Protein AF-A0A9P3B1R5-F1 (afdb_monomer_lite)

pLDDT: mean 71.9, std 22.62, range [29.3, 97.06]

Foldseek 3Di:
DPPQFQKDFPADDDFLEAEEPDADDLVRQLCCCVVVVRQKYKYWHWDDDPPDIDIFIWIWGADPVSDIDIDTDPDDPGQKYWYWDPQCDPDPFKGKIKIWIAGPPPRHTRIMHMFMATDDPPVRLVVCCVVLVPDFFHQDQDDDPPGRGGGTRDPPPPPPPDDDD

Radius of gyration: 19.14 Å; chains: 1; bounding box: 44×35×48 Å

Secondary structure (DSSP, 8-state):
-----SEEES-----SEEEEEEE--HHHHHHHHHHH--SEEEEEEEEEETTEEEEEEEEEEE-TTSPEEEEE-SS---SEEEEEEEEEEEETTEEEEEEEEEETTT--EEEEEEEEEESSHHHHHHHHHHHSSSSS---EE--BTTB--EE------GGG-----

Structure (mmCIF, N/CA/C/O backbone):
data_AF-A0A9P3B1R5-F1
#
_entry.id   AF-A0A9P3B1R5-F1
#
loop_
_atom_site.group_PDB
_atom_site.id
_atom_site.type_symbol
_atom_site.label_atom_id
_atom_site.label_alt_id
_atom_site.label_comp_id
_atom_site.label_asym_id
_atom_site.label_entity_id
_atom_site.label_seq_id
_atom_site.pdbx_PDB_ins_code
_atom_site.Cartn_x
_atom_site.Cartn_y
_atom_site.Cartn_z
_atom_site.occupancy
_atom_site.B_iso_or_equiv
_atom_site.auth_seq_id
_atom_site.auth_comp_id
_atom_site.auth_asym_id
_atom_site.auth_atom_id
_atom_site.pdbx_PDB_model_num
ATOM 1 N N . MET A 1 1 ? -6.330 4.830 -25.932 1.00 30.72 1 MET A N 1
ATOM 2 C CA . MET A 1 1 ? -6.029 4.338 -24.571 1.00 30.72 1 MET A CA 1
ATOM 3 C C . MET A 1 1 ? -5.053 3.185 -24.717 1.00 30.72 1 MET A C 1
ATOM 5 O O . MET A 1 1 ? -5.420 2.209 -25.361 1.00 30.72 1 MET A O 1
ATOM 9 N N . CYS A 1 2 ? -3.809 3.335 -24.244 1.00 37.97 2 CYS A N 1
ATOM 10 C CA . CYS A 1 2 ? -2.863 2.215 -24.175 1.00 37.97 2 CYS A CA 1
ATOM 11 C C . CYS A 1 2 ? -3.510 1.156 -23.251 1.00 37.97 2 CYS A C 1
ATOM 13 O O . CYS A 1 2 ? -3.961 1.522 -22.167 1.00 37.97 2 CYS A O 1
ATOM 15 N N . LYS A 1 3 ? -3.658 -0.107 -23.678 1.00 33.41 3 LYS A N 1
ATOM 16 C CA . LYS A 1 3 ? -4.102 -1.172 -22.759 1.00 33.41 3 LYS A CA 1
ATOM 17 C C . LYS A 1 3 ? -2.936 -1.405 -21.803 1.00 33.41 3 LYS A C 1
ATOM 19 O O . LYS A 1 3 ? -1.896 -1.873 -22.254 1.00 33.41 3 LYS A O 1
ATOM 24 N N . GLU A 1 4 ? -3.092 -1.013 -20.540 1.00 45.19 4 GLU A N 1
ATOM 25 C CA . GLU A 1 4 ? -2.134 -1.309 -19.475 1.00 45.19 4 GLU A CA 1
ATOM 26 C C . GLU A 1 4 ? -1.941 -2.808 -19.426 1.00 45.19 4 GLU A C 1
ATOM 28 O O . GLU A 1 4 ? -2.847 -3.580 -19.117 1.00 45.19 4 GLU A O 1
ATOM 33 N N . ALA A 1 5 ? -0.770 -3.231 -19.829 1.00 47.91 5 ALA A N 1
ATOM 34 C CA . ALA A 1 5 ? -0.421 -4.612 -19.797 1.00 47.91 5 ALA A CA 1
ATOM 35 C C . ALA A 1 5 ? 0.839 -4.628 -18.903 1.00 47.91 5 ALA A C 1
ATOM 37 O O . ALA A 1 5 ? 1.646 -3.697 -18.935 1.00 47.91 5 ALA A O 1
ATOM 38 N N . GLY A 1 6 ? 0.906 -5.600 -17.992 1.00 58.16 6 GLY A N 1
ATOM 39 C CA . GLY A 1 6 ? 1.597 -5.434 -16.702 1.00 58.16 6 GLY A CA 1
ATOM 40 C C . GLY A 1 6 ? 0.631 -5.362 -15.510 1.00 58.16 6 GLY A C 1
ATOM 41 O O . GLY A 1 6 ? 1.001 -5.744 -14.404 1.00 58.16 6 GLY A O 1
ATOM 42 N N . SER A 1 7 ? -0.630 -4.996 -15.751 1.00 64.06 7 SER A N 1
ATOM 43 C CA . SER A 1 7 ? -1.705 -5.060 -14.758 1.00 64.06 7 SER A CA 1
ATOM 44 C C . SER A 1 7 ? -2.386 -6.426 -14.780 1.00 64.06 7 SER A C 1
ATOM 46 O O . SER A 1 7 ? -2.812 -6.909 -15.831 1.00 64.06 7 SER A O 1
ATOM 48 N N . HIS A 1 8 ? -2.514 -7.056 -13.619 1.00 70.56 8 HIS A N 1
ATOM 49 C CA . HIS A 1 8 ? -3.253 -8.297 -13.446 1.00 70.56 8 HIS A CA 1
ATOM 50 C C . HIS A 1 8 ? -4.037 -8.272 -12.136 1.00 70.56 8 HIS A C 1
ATOM 52 O O . HIS A 1 8 ? -3.493 -7.961 -11.078 1.00 70.56 8 HIS A O 1
ATOM 58 N N . VAL A 1 9 ? -5.317 -8.634 -12.207 1.00 74.44 9 VAL A N 1
ATOM 59 C CA . VAL A 1 9 ? -6.196 -8.778 -11.044 1.00 74.44 9 VAL A CA 1
ATOM 60 C C . VAL A 1 9 ? -6.495 -10.260 -10.873 1.00 74.44 9 VAL A C 1
ATOM 62 O O . VAL A 1 9 ? -7.248 -10.832 -11.655 1.00 74.44 9 VAL A O 1
ATOM 65 N N . TYR A 1 10 ? -5.907 -10.870 -9.847 1.00 73.56 10 TYR A N 1
ATOM 66 C CA . TYR A 1 10 ? -6.125 -12.276 -9.504 1.00 73.56 10 TYR A CA 1
ATOM 67 C C . TYR A 1 10 ? -7.460 -12.475 -8.780 1.00 73.56 10 TYR A C 1
ATOM 69 O O . TYR A 1 10 ? -8.110 -13.508 -8.930 1.00 73.56 10 TYR A O 1
ATOM 77 N N . LYS A 1 11 ? -7.878 -11.485 -7.978 1.00 74.62 11 LYS A N 1
ATOM 78 C CA . LYS A 1 11 ? -9.065 -11.588 -7.125 1.00 74.62 11 LYS A CA 1
ATOM 79 C C . LYS A 1 11 ? -9.643 -10.218 -6.794 1.00 74.62 11 LYS A C 1
ATOM 81 O O . LYS A 1 11 ? -8.921 -9.311 -6.392 1.00 74.62 11 LYS A O 1
ATOM 86 N N . GLN A 1 12 ? -10.965 -10.095 -6.891 1.00 79.25 12 GLN A N 1
ATOM 87 C CA . GLN A 1 12 ? -11.698 -8.911 -6.443 1.00 79.25 12 GLN A CA 1
ATOM 88 C C . GLN A 1 12 ? -12.359 -9.178 -5.093 1.00 79.25 12 GLN A C 1
ATOM 90 O O . GLN A 1 12 ? -13.010 -10.203 -4.896 1.00 79.25 12 GLN A O 1
ATOM 95 N N . VAL A 1 13 ? -12.194 -8.245 -4.161 1.00 78.94 13 VAL A N 1
ATOM 96 C CA . VAL A 1 13 ? -12.771 -8.309 -2.817 1.00 78.94 13 VAL A CA 1
ATOM 97 C C . VAL A 1 13 ? -13.199 -6.917 -2.378 1.00 78.94 13 VAL A C 1
ATOM 99 O O . VAL A 1 13 ? -12.595 -5.918 -2.764 1.00 78.94 13 VAL A O 1
ATOM 102 N N . TYR A 1 14 ? -14.230 -6.849 -1.540 1.00 81.50 14 TYR A N 1
ATOM 103 C CA . TYR A 1 14 ? -14.602 -5.601 -0.889 1.00 81.50 14 TYR A CA 1
ATOM 104 C C . TYR A 1 14 ? -13.674 -5.324 0.298 1.00 81.50 14 TYR A C 1
ATOM 106 O O . TYR A 1 14 ? -13.452 -6.199 1.139 1.00 81.50 14 TYR A O 1
ATOM 114 N N . VAL A 1 15 ? -13.156 -4.098 0.379 1.00 80.69 15 VAL A N 1
ATOM 115 C CA . VAL A 1 15 ? -12.221 -3.662 1.421 1.00 80.69 15 VAL A CA 1
ATOM 116 C C . VAL A 1 15 ? -12.685 -2.355 2.051 1.00 80.69 15 VAL A C 1
ATOM 118 O O . VAL A 1 15 ? -12.900 -1.360 1.371 1.00 80.69 15 VAL A O 1
ATOM 121 N N . ASN A 1 16 ? -12.840 -2.356 3.377 1.00 83.00 16 ASN A N 1
ATOM 122 C CA . ASN A 1 16 ? -13.163 -1.140 4.133 1.00 83.00 16 ASN A CA 1
ATOM 123 C C . ASN A 1 16 ? -11.931 -0.239 4.331 1.00 83.00 16 ASN A C 1
ATOM 125 O O . ASN A 1 16 ? -12.080 0.963 4.527 1.00 83.00 16 ASN A O 1
ATOM 129 N N . GLY A 1 17 ? -10.736 -0.818 4.294 1.00 87.88 17 GLY A N 1
ATOM 130 C CA . GLY A 1 17 ? -9.456 -0.149 4.480 1.00 87.88 17 GLY A CA 1
ATOM 131 C C . GLY A 1 17 ? -8.312 -1.118 4.197 1.00 87.88 17 GLY A C 1
ATOM 132 O O . GLY A 1 17 ? -8.548 -2.302 3.927 1.00 87.88 17 GLY A O 1
ATOM 133 N N . PHE A 1 18 ? -7.087 -0.610 4.222 1.00 93.69 18 PHE A N 1
ATOM 134 C CA . PHE A 1 18 ? -5.886 -1.372 3.887 1.00 93.69 18 PHE A CA 1
ATOM 135 C C . PHE A 1 18 ? -4.664 -0.844 4.646 1.00 93.69 18 PHE A C 1
ATOM 137 O O . PHE A 1 18 ? -4.657 0.292 5.123 1.00 93.69 18 PHE A O 1
ATOM 144 N N . MET A 1 19 ? -3.618 -1.667 4.709 1.00 95.62 19 MET A N 1
ATOM 145 C CA . MET A 1 19 ? -2.307 -1.285 5.223 1.00 95.62 19 MET A CA 1
ATOM 146 C C . MET A 1 19 ? -1.447 -0.725 4.090 1.00 95.62 19 MET A C 1
ATOM 148 O O . MET A 1 19 ? -1.202 -1.405 3.097 1.00 95.62 19 MET A O 1
ATOM 152 N N . HIS A 1 20 ? -0.958 0.497 4.227 1.00 94.38 20 HIS A N 1
ATOM 153 C CA . HIS A 1 20 ? 0.041 1.079 3.349 1.00 94.38 20 HIS A CA 1
ATOM 154 C C . HIS A 1 20 ? 1.413 0.519 3.734 1.00 94.38 20 HIS A C 1
ATOM 156 O O . HIS A 1 20 ? 1.909 0.736 4.836 1.00 94.38 20 HIS A O 1
ATOM 162 N N . GLY A 1 21 ? 2.014 -0.255 2.834 1.00 87.44 21 GLY A N 1
ATOM 163 C CA . GLY A 1 21 ? 3.257 -0.986 3.080 1.00 87.44 21 GLY A CA 1
ATOM 164 C C . GLY A 1 21 ? 4.519 -0.123 3.101 1.00 87.44 21 GLY A C 1
ATOM 165 O O . GLY A 1 21 ? 5.579 -0.633 3.446 1.00 87.44 21 GLY A O 1
ATOM 166 N N . ASN A 1 22 ? 4.405 1.159 2.750 1.00 87.31 22 ASN A N 1
ATOM 167 C CA . ASN A 1 22 ? 5.469 2.156 2.855 1.00 87.31 22 ASN A CA 1
ATOM 168 C C . ASN A 1 22 ? 5.111 3.207 3.912 1.00 87.31 22 ASN A C 1
ATOM 170 O O . ASN A 1 22 ? 3.970 3.258 4.380 1.00 87.31 22 ASN A O 1
ATOM 174 N N . GLU A 1 23 ? 6.062 4.090 4.219 1.00 91.06 23 GLU A N 1
ATOM 175 C CA . GLU A 1 23 ? 5.802 5.275 5.039 1.00 91.06 23 GLU A CA 1
ATOM 176 C C . GLU A 1 23 ? 4.610 6.063 4.472 1.00 91.06 23 GLU A C 1
ATOM 178 O O . GLU A 1 23 ? 4.471 6.197 3.252 1.00 91.06 23 GLU A O 1
ATOM 183 N N . ILE A 1 24 ? 3.724 6.527 5.352 1.00 90.75 24 ILE A N 1
ATOM 184 C CA . ILE A 1 24 ? 2.539 7.296 4.968 1.00 90.75 24 ILE A CA 1
ATOM 185 C C . ILE A 1 24 ? 2.397 8.530 5.851 1.00 90.75 24 ILE A C 1
ATOM 187 O O . ILE A 1 24 ? 2.639 8.496 7.058 1.00 90.75 24 ILE A O 1
ATOM 191 N N . THR A 1 25 ? 1.975 9.630 5.239 1.00 91.31 25 THR A N 1
ATOM 192 C CA . THR A 1 25 ? 1.607 10.856 5.946 1.00 91.31 25 THR A CA 1
ATOM 193 C C . THR A 1 25 ? 0.098 10.945 6.186 1.00 91.31 25 THR A C 1
ATOM 195 O O . THR A 1 25 ? -0.713 10.374 5.453 1.00 91.31 25 THR A O 1
ATOM 198 N N . SER A 1 26 ? -0.306 11.743 7.177 1.00 91.62 26 SER A N 1
ATOM 199 C CA . SER A 1 26 ? -1.717 12.075 7.415 1.00 91.62 26 SER A CA 1
ATOM 200 C C . SER A 1 26 ? -2.422 12.617 6.161 1.00 91.62 26 SER A C 1
ATOM 202 O O . SER A 1 26 ? -3.570 12.275 5.891 1.00 91.62 26 SER A O 1
ATOM 204 N N . GLU A 1 27 ? -1.749 13.446 5.363 1.00 91.88 27 GLU A N 1
ATOM 205 C CA . GLU A 1 27 ? -2.331 14.027 4.147 1.00 91.88 27 GLU A CA 1
ATOM 206 C C . GLU A 1 27 ? -2.586 12.969 3.067 1.00 91.88 27 GLU A C 1
ATOM 208 O O . GLU A 1 27 ? -3.656 12.946 2.453 1.00 91.88 27 GLU A O 1
ATOM 213 N N . GLU A 1 28 ? -1.643 12.047 2.867 1.00 91.50 28 GLU A N 1
ATOM 214 C CA . GLU A 1 28 ? -1.814 10.929 1.938 1.00 91.50 28 GLU A CA 1
ATOM 215 C C . GLU A 1 28 ? -2.937 9.993 2.381 1.00 91.50 28 GLU A C 1
ATOM 217 O O . GLU A 1 28 ? -3.772 9.609 1.558 1.00 91.50 28 GLU A O 1
ATOM 222 N N . ALA A 1 29 ? -3.013 9.679 3.677 1.00 92.12 29 ALA A N 1
ATOM 223 C CA . ALA A 1 29 ? -4.107 8.894 4.235 1.00 92.12 29 ALA A CA 1
ATOM 224 C C . ALA A 1 29 ? -5.467 9.582 4.017 1.00 92.12 29 ALA A C 1
ATOM 226 O O . ALA A 1 29 ? -6.413 8.938 3.552 1.00 92.12 29 ALA A O 1
ATOM 227 N N . LYS A 1 30 ? -5.562 10.901 4.261 1.00 93.06 30 LYS A N 1
ATOM 228 C CA . LYS A 1 30 ? -6.772 11.696 3.976 1.00 93.06 30 LYS A CA 1
ATOM 229 C C . LYS A 1 30 ? -7.157 11.592 2.503 1.00 93.06 30 LYS A C 1
ATOM 231 O O . LYS A 1 30 ? -8.314 11.304 2.212 1.00 93.06 30 LYS A O 1
ATOM 236 N N . ARG A 1 31 ? -6.197 11.739 1.581 1.00 90.75 31 ARG A N 1
ATOM 237 C CA . ARG A 1 31 ? -6.432 11.605 0.133 1.00 90.75 31 ARG A CA 1
ATOM 238 C C . ARG A 1 31 ? -7.000 10.235 -0.233 1.00 90.75 31 ARG A C 1
ATOM 240 O O . ARG A 1 31 ? -7.922 10.174 -1.043 1.00 90.75 31 ARG A O 1
ATOM 247 N N . TYR A 1 32 ? -6.490 9.152 0.355 1.00 88.31 32 TYR A N 1
ATOM 248 C CA . TYR A 1 32 ? -7.024 7.815 0.091 1.00 88.31 32 TYR A CA 1
ATOM 249 C C . TYR A 1 32 ?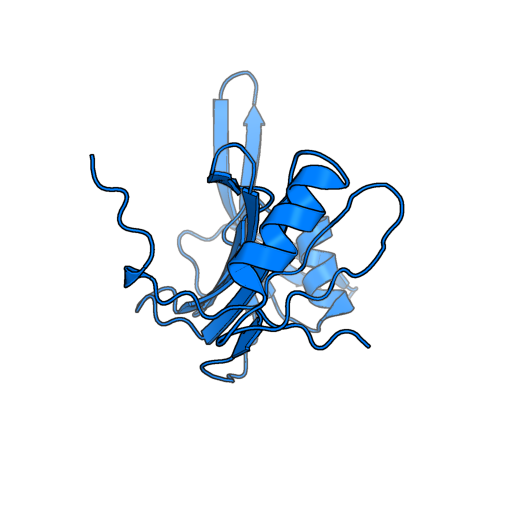 -8.499 7.688 0.501 1.00 88.31 32 TYR A C 1
ATOM 251 O O . TYR A 1 32 ? -9.312 7.173 -0.267 1.00 88.31 32 TYR A O 1
ATOM 259 N N . MET A 1 33 ? -8.860 8.205 1.675 1.00 90.50 33 MET A N 1
ATOM 260 C CA . MET A 1 33 ? -10.232 8.138 2.186 1.00 90.50 33 MET A CA 1
ATOM 261 C C . MET A 1 33 ? -11.193 9.045 1.405 1.00 90.50 33 MET A C 1
ATOM 263 O O . MET A 1 33 ? -12.292 8.621 1.056 1.00 90.50 33 MET A O 1
ATOM 267 N N . THR A 1 34 ? -10.775 10.266 1.057 1.00 89.25 34 THR A N 1
ATOM 268 C CA . THR A 1 34 ? -11.640 11.233 0.359 1.00 89.25 34 THR A CA 1
ATOM 269 C C . THR A 1 34 ? -11.760 10.982 -1.142 1.00 89.25 34 THR A C 1
ATOM 271 O O . THR A 1 34 ? -12.813 11.253 -1.710 1.00 89.25 34 THR A O 1
ATOM 274 N N . SER A 1 35 ? -10.712 10.465 -1.793 1.00 85.94 35 SER A N 1
ATOM 275 C CA . SER A 1 35 ? -10.699 10.273 -3.254 1.00 85.94 35 SER A CA 1
ATOM 276 C C . SER A 1 35 ? -11.192 8.891 -3.681 1.00 85.94 35 SER A C 1
ATOM 278 O O . SER A 1 35 ? -11.726 8.753 -4.777 1.00 85.94 35 SER A O 1
ATOM 280 N N . TYR A 1 36 ? -11.019 7.872 -2.831 1.00 79.88 36 TYR A N 1
ATOM 281 C CA . TYR A 1 36 ? -11.331 6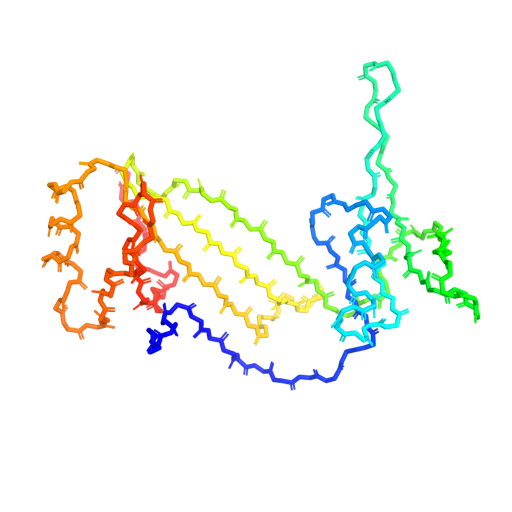.480 -3.178 1.00 79.88 36 TYR A CA 1
ATOM 282 C C . TYR A 1 36 ? -12.365 5.827 -2.249 1.00 79.88 36 TYR A C 1
ATOM 284 O O . TYR A 1 36 ? -12.753 4.685 -2.480 1.00 79.88 36 TYR A O 1
ATOM 292 N N . GLY A 1 37 ? -12.842 6.531 -1.215 1.00 82.69 37 GLY A N 1
ATOM 293 C CA . GLY A 1 37 ? -13.942 6.068 -0.362 1.00 82.69 37 GLY A CA 1
ATOM 294 C C . GLY A 1 37 ? -13.565 5.008 0.677 1.00 82.69 37 GLY A C 1
ATOM 295 O O . GLY A 1 37 ? -14.453 4.365 1.240 1.00 82.69 37 GLY A O 1
ATOM 296 N N . TYR A 1 38 ? -12.271 4.810 0.953 1.00 87.19 38 TYR A N 1
ATOM 297 C CA . TYR A 1 38 ? -11.836 3.953 2.058 1.00 87.19 38 TYR A CA 1
ATOM 298 C C . TYR A 1 38 ? -12.271 4.546 3.402 1.00 87.19 38 TYR A C 1
ATOM 300 O O . TYR A 1 38 ? -12.207 5.756 3.611 1.00 87.19 38 TYR A O 1
ATOM 308 N N . LYS A 1 39 ? -12.687 3.690 4.337 1.00 91.00 39 LYS A N 1
ATOM 309 C CA . LYS A 1 39 ? -13.084 4.106 5.692 1.00 91.00 39 LYS A CA 1
ATOM 310 C C . LYS A 1 39 ? -11.883 4.376 6.589 1.00 91.00 39 LYS A C 1
ATOM 312 O O . LYS A 1 39 ? -11.991 5.155 7.532 1.00 91.00 39 LYS A O 1
ATOM 317 N N . TYR A 1 40 ? -10.775 3.690 6.331 1.00 94.44 40 TYR A N 1
ATOM 318 C CA . TYR A 1 40 ? -9.531 3.869 7.062 1.00 94.44 40 TYR A CA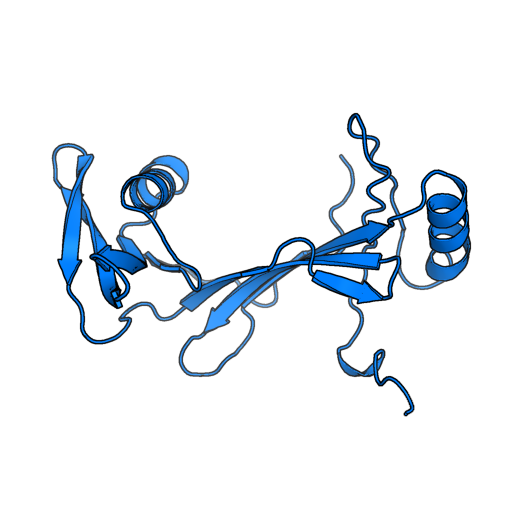 1
ATOM 319 C C . TYR A 1 40 ? -8.327 3.457 6.214 1.00 94.44 40 TYR A C 1
ATOM 321 O O . TYR A 1 40 ? -8.452 2.672 5.270 1.00 94.44 40 TYR A O 1
ATOM 329 N N . VAL A 1 41 ? -7.155 3.959 6.590 1.00 95.44 41 VAL A N 1
ATOM 330 C CA . VAL A 1 41 ? -5.853 3.527 6.069 1.00 95.44 41 VAL A CA 1
ATOM 331 C C . VAL A 1 41 ? -4.934 3.284 7.253 1.00 95.44 41 VAL A C 1
ATOM 333 O O . VAL A 1 41 ? -4.912 4.075 8.189 1.00 95.44 41 VAL A O 1
ATOM 336 N N . GLU A 1 42 ? -4.193 2.188 7.238 1.00 96.25 42 GLU A N 1
ATOM 337 C CA . GLU A 1 42 ? -3.153 1.902 8.228 1.00 96.25 42 GLU A CA 1
ATOM 338 C C . GLU A 1 42 ? -1.782 2.141 7.598 1.00 96.25 42 GLU A C 1
ATOM 340 O O . GLU A 1 42 ? -1.633 2.010 6.387 1.00 96.25 42 GLU A O 1
ATOM 345 N N . GLY A 1 43 ? -0.773 2.507 8.378 1.00 95.44 43 GLY A N 1
ATOM 346 C CA . GLY A 1 43 ? 0.574 2.668 7.843 1.00 95.44 43 GLY A CA 1
ATOM 347 C C . GLY A 1 43 ? 1.582 3.135 8.875 1.00 95.44 43 GLY A C 1
ATOM 348 O O . GLY A 1 43 ? 1.226 3.581 9.969 1.00 95.44 43 GLY A O 1
ATOM 349 N N . VAL A 1 44 ? 2.857 2.986 8.529 1.00 93.69 44 VAL A N 1
ATOM 350 C CA . VAL A 1 44 ? 3.961 3.409 9.390 1.00 93.69 44 VAL A CA 1
ATOM 351 C C . VAL A 1 44 ? 4.204 4.898 9.175 1.00 93.69 44 VAL A C 1
ATOM 353 O O . VAL A 1 44 ? 4.481 5.332 8.059 1.00 93.69 44 VAL A O 1
ATOM 356 N N . GLU A 1 45 ? 4.126 5.683 10.244 1.00 89.19 45 GLU A N 1
ATOM 357 C CA . GLU A 1 45 ? 4.600 7.064 10.245 1.00 89.19 45 GLU A CA 1
ATOM 358 C C . GLU A 1 45 ? 6.003 7.083 10.841 1.00 89.19 45 GLU A C 1
ATOM 360 O O . GLU A 1 45 ? 6.243 6.572 11.942 1.00 89.19 45 GLU A O 1
ATOM 365 N N . VAL A 1 46 ? 6.929 7.700 10.116 1.00 85.12 46 VAL A N 1
ATOM 366 C CA . VAL A 1 46 ? 8.311 7.845 10.551 1.00 85.12 46 VAL A CA 1
ATOM 367 C C . VAL A 1 46 ? 8.555 9.272 10.992 1.00 85.12 46 VAL A C 1
ATOM 369 O O . VAL A 1 46 ? 8.318 10.231 10.260 1.00 85.12 46 VAL A O 1
ATOM 372 N N . ARG A 1 47 ? 9.065 9.413 12.213 1.00 81.12 47 ARG A N 1
ATOM 373 C CA . ARG A 1 47 ? 9.491 10.691 12.773 1.00 81.12 47 ARG A CA 1
ATOM 374 C C . ARG A 1 47 ? 10.973 10.638 13.076 1.00 81.12 47 ARG A C 1
ATOM 376 O O . ARG A 1 47 ? 11.452 9.746 13.772 1.00 81.12 47 ARG A O 1
ATOM 383 N N . TYR A 1 48 ? 11.688 11.641 12.591 1.00 81.06 48 TYR A N 1
ATOM 384 C CA . TYR A 1 48 ? 13.094 11.829 12.905 1.00 81.06 48 TYR A CA 1
ATOM 385 C C . TYR A 1 48 ? 13.210 12.789 14.084 1.00 81.06 48 TYR A C 1
ATOM 387 O O . TYR A 1 48 ? 12.808 13.949 13.994 1.00 81.06 48 TYR A O 1
ATOM 395 N N . TYR A 1 49 ? 13.753 12.306 15.199 1.00 76.19 49 TYR A N 1
ATOM 396 C CA . TYR A 1 49 ? 14.112 13.152 16.332 1.00 76.19 49 TYR A CA 1
ATOM 397 C C . TYR A 1 49 ? 15.622 13.078 16.542 1.00 76.19 49 TYR A C 1
ATOM 399 O O . TYR A 1 49 ? 16.158 12.064 16.995 1.00 76.19 49 TYR A O 1
ATOM 407 N N . ARG A 1 50 ? 16.322 14.165 16.196 1.00 84.75 50 ARG A N 1
ATOM 408 C CA . ARG A 1 50 ? 17.791 14.195 16.086 1.00 84.75 50 ARG A CA 1
ATOM 409 C C . ARG A 1 50 ? 18.285 13.104 15.119 1.00 84.75 50 ARG A C 1
ATOM 411 O O . ARG A 1 50 ? 17.882 13.107 13.964 1.00 84.75 50 ARG A O 1
ATOM 418 N N . LEU A 1 51 ? 19.138 12.190 15.590 1.00 81.50 51 LEU A N 1
ATOM 419 C CA . LEU A 1 51 ? 19.686 11.062 14.826 1.00 81.50 51 LEU A CA 1
ATOM 420 C C . LEU A 1 51 ? 18.878 9.763 15.001 1.00 81.50 51 LEU A C 1
ATOM 422 O O . LEU A 1 51 ? 19.280 8.728 14.478 1.00 81.50 51 LEU A O 1
ATOM 426 N N . ASN A 1 52 ? 17.751 9.798 15.722 1.00 81.25 52 ASN A N 1
ATOM 427 C CA . ASN A 1 52 ? 16.940 8.611 15.985 1.00 81.25 52 ASN A CA 1
ATOM 428 C C . ASN A 1 52 ? 15.709 8.577 15.070 1.00 81.25 52 ASN A C 1
ATOM 430 O O . ASN A 1 52 ? 14.933 9.538 15.022 1.00 81.25 52 ASN A O 1
ATOM 434 N N . LYS A 1 53 ? 15.523 7.444 14.381 1.00 84.94 53 LYS A N 1
ATOM 435 C CA . LYS A 1 53 ? 14.304 7.106 13.638 1.00 84.94 53 LYS A CA 1
ATOM 436 C C . LYS A 1 53 ? 13.289 6.517 14.619 1.00 84.94 53 LYS A C 1
ATOM 438 O O . LYS A 1 53 ? 13.572 5.502 15.250 1.00 84.94 53 LYS A O 1
ATOM 443 N N . ILE A 1 54 ? 12.137 7.163 14.771 1.00 83.75 54 ILE A N 1
ATOM 444 C CA . ILE A 1 54 ? 11.004 6.644 15.542 1.00 83.75 54 ILE A CA 1
ATOM 445 C C . ILE A 1 54 ? 9.940 6.222 14.538 1.00 83.75 54 ILE A C 1
ATOM 447 O O . ILE A 1 54 ? 9.418 7.057 13.800 1.00 83.75 54 ILE A O 1
ATOM 451 N N . GLU A 1 55 ? 9.632 4.933 14.520 1.00 89.81 55 GLU A N 1
ATOM 452 C CA . GLU A 1 55 ? 8.585 4.356 13.684 1.00 89.81 55 GLU A CA 1
ATOM 453 C C . GLU A 1 55 ? 7.397 3.993 14.571 1.00 89.81 55 GLU A C 1
ATOM 455 O O . GLU A 1 55 ? 7.565 3.376 15.625 1.00 89.81 55 GLU A O 1
ATOM 460 N N . ALA A 1 56 ? 6.198 4.394 14.164 1.00 91.44 56 ALA A N 1
ATOM 461 C CA . ALA A 1 56 ? 4.970 3.998 14.833 1.00 91.44 56 ALA A CA 1
ATOM 462 C C . ALA A 1 56 ? 3.910 3.646 13.794 1.00 91.44 56 ALA A C 1
ATOM 464 O O . ALA A 1 56 ? 3.777 4.313 12.767 1.00 91.44 56 ALA A O 1
ATOM 465 N N . LEU A 1 57 ? 3.161 2.586 14.076 1.00 95.06 57 LEU A N 1
ATOM 466 C CA . LEU A 1 57 ? 2.056 2.153 13.245 1.00 95.06 57 LEU A CA 1
ATOM 467 C C . LEU A 1 57 ? 0.787 2.895 13.671 1.00 95.06 57 LEU A C 1
ATOM 469 O O . LEU A 1 57 ? 0.408 2.889 14.845 1.00 95.06 57 LEU A O 1
ATOM 473 N N . TYR A 1 58 ? 0.129 3.525 12.705 1.00 96.31 58 TYR A N 1
ATOM 474 C CA . TYR A 1 58 ? -1.107 4.256 12.934 1.00 96.31 58 TYR A CA 1
ATOM 475 C C . TYR A 1 58 ? -2.223 3.756 12.034 1.00 96.31 58 TYR A C 1
ATOM 477 O O . TYR A 1 58 ? -2.002 3.361 10.889 1.00 96.31 58 TYR A O 1
ATOM 485 N N . ARG A 1 59 ? -3.444 3.856 12.552 1.00 97.06 59 ARG A N 1
ATOM 486 C CA . ARG A 1 59 ? -4.668 3.888 11.770 1.00 97.06 59 ARG A CA 1
ATOM 487 C C . ARG A 1 59 ? -5.127 5.327 11.615 1.00 97.06 59 ARG A C 1
ATOM 489 O O . ARG A 1 59 ? -5.275 6.059 12.592 1.00 97.06 59 ARG A O 1
ATOM 496 N N . TYR A 1 60 ? -5.428 5.685 10.381 1.00 96.75 60 TYR A N 1
ATOM 497 C CA . TYR A 1 60 ? -6.033 6.942 9.999 1.00 96.75 60 TYR A CA 1
ATOM 498 C C . TYR A 1 60 ? -7.495 6.711 9.626 1.00 96.75 60 TYR A C 1
ATOM 500 O O . TYR A 1 60 ? -7.805 5.802 8.856 1.00 96.75 60 TYR A O 1
ATOM 508 N N . SER A 1 61 ? -8.383 7.541 10.155 1.00 96.81 61 SER A N 1
ATOM 509 C CA . SER A 1 61 ? -9.806 7.590 9.808 1.00 96.81 61 SER A CA 1
ATOM 510 C C . SER A 1 61 ? -10.266 9.045 9.709 1.00 96.81 61 SER A C 1
ATOM 512 O O . SER A 1 61 ? -9.498 9.962 10.006 1.00 96.81 61 SER A O 1
ATOM 514 N N . LEU A 1 62 ? -11.498 9.276 9.256 1.00 95.62 62 LEU A N 1
ATOM 515 C CA . LEU A 1 62 ? -12.101 10.608 9.243 1.00 95.62 62 LEU A CA 1
ATOM 516 C C . LEU A 1 62 ? -13.160 10.723 10.338 1.00 95.62 62 LEU A C 1
ATOM 518 O O . LEU A 1 62 ? -13.963 9.810 10.538 1.00 95.62 62 LEU A O 1
ATOM 522 N N . ASP A 1 63 ? -13.170 11.856 11.031 1.00 95.44 63 ASP A N 1
ATOM 523 C CA . ASP A 1 63 ? -14.263 12.228 11.918 1.00 95.44 63 ASP A CA 1
ATOM 524 C C . ASP A 1 63 ? -15.504 12.669 11.115 1.00 95.44 63 ASP A C 1
ATOM 526 O O . ASP A 1 63 ? -15.506 12.749 9.883 1.00 95.44 63 ASP A O 1
ATOM 530 N N . LYS A 1 64 ? -16.587 12.997 11.825 1.00 93.81 64 LYS A N 1
ATOM 531 C CA . LYS A 1 64 ? -17.838 13.483 11.216 1.00 93.81 64 LYS A CA 1
ATOM 532 C C . LYS A 1 64 ? -17.696 14.797 10.430 1.00 93.81 64 LYS A C 1
ATOM 534 O O . LYS A 1 64 ? -18.592 15.128 9.662 1.00 93.81 64 LYS A O 1
ATOM 539 N N . ASN A 1 65 ? -16.619 15.548 10.648 1.00 94.88 65 ASN A N 1
ATOM 540 C CA . ASN A 1 65 ? -16.317 16.806 9.971 1.00 94.88 65 ASN A CA 1
ATOM 541 C C . ASN A 1 65 ? -15.341 16.607 8.795 1.00 94.88 65 ASN A C 1
ATOM 543 O O . ASN A 1 65 ? -15.018 17.572 8.109 1.00 94.88 65 ASN A O 1
ATOM 547 N N . GLY A 1 66 ? -14.875 15.376 8.545 1.00 90.75 66 GLY A N 1
ATOM 548 C CA . GLY A 1 66 ? -13.872 15.081 7.522 1.00 90.75 66 GLY A CA 1
ATOM 549 C C . GLY A 1 66 ? -12.435 15.383 7.960 1.00 90.75 66 GLY A C 1
ATOM 550 O O . GLY A 1 66 ? -11.535 15.439 7.115 1.00 90.75 66 GLY A O 1
ATOM 551 N N . GLU A 1 67 ? -12.204 15.572 9.257 1.00 94.31 67 GLU A N 1
ATOM 552 C CA . GLU A 1 67 ? -10.878 15.758 9.830 1.00 94.31 67 GLU A CA 1
ATOM 553 C C . GLU A 1 67 ? -10.224 14.432 10.180 1.00 94.31 67 GLU A C 1
ATOM 555 O O . GLU A 1 67 ? -10.885 13.454 10.526 1.00 94.31 67 GLU A O 1
ATOM 560 N N . ILE A 1 68 ? -8.898 14.390 10.049 1.00 95.38 68 ILE A N 1
ATOM 561 C CA . ILE A 1 68 ? -8.167 13.142 10.221 1.00 95.38 68 ILE A CA 1
ATOM 562 C C . ILE A 1 68 ? -8.019 12.795 11.701 1.00 95.38 68 ILE A C 1
ATOM 564 O O . ILE A 1 68 ? -7.469 13.559 12.494 1.00 95.38 68 ILE A O 1
ATOM 568 N N . ILE A 1 69 ? -8.481 11.603 12.058 1.00 96.25 69 ILE A N 1
ATOM 569 C CA . ILE A 1 69 ? -8.213 10.967 13.341 1.00 96.25 69 ILE A CA 1
ATOM 570 C C . ILE A 1 69 ? -7.044 10.015 13.136 1.00 96.25 69 ILE A C 1
ATOM 572 O O . ILE A 1 69 ? -7.023 9.237 12.182 1.00 96.25 69 ILE A O 1
ATOM 576 N N . ARG A 1 70 ? -6.079 10.070 14.052 1.00 95.38 70 ARG A N 1
ATOM 577 C CA . ARG A 1 70 ? -4.919 9.185 14.063 1.00 95.38 70 ARG A CA 1
ATOM 578 C C . ARG A 1 70 ? -4.876 8.391 15.364 1.00 95.38 70 ARG A C 1
ATOM 580 O O . ARG A 1 70 ? -4.718 8.970 16.436 1.00 95.38 70 ARG A O 1
ATOM 587 N N . GLU A 1 71 ? -4.971 7.075 15.250 1.00 96.06 71 GLU A N 1
ATOM 588 C CA . GLU A 1 71 ? -4.971 6.113 16.353 1.00 96.06 71 GLU A CA 1
ATOM 589 C C . GLU A 1 71 ? -3.707 5.248 16.281 1.00 96.06 71 GLU A C 1
ATOM 591 O O . GLU A 1 71 ? -3.423 4.658 15.241 1.00 96.06 71 GLU A O 1
ATOM 596 N N . ALA A 1 72 ? -2.921 5.188 17.360 1.00 94.75 72 ALA A N 1
ATOM 597 C CA . ALA A 1 72 ? -1.763 4.295 17.426 1.00 94.75 72 ALA A CA 1
ATOM 598 C C . ALA A 1 72 ? -2.234 2.847 17.603 1.00 94.75 72 ALA A C 1
ATOM 600 O O . ALA A 1 72 ? -3.049 2.573 18.482 1.00 94.75 72 ALA A O 1
ATOM 601 N N . ILE A 1 73 ? -1.697 1.929 16.803 1.00 96.06 73 ILE A N 1
ATOM 602 C CA . ILE A 1 73 ? -2.044 0.503 16.848 1.00 96.06 73 ILE A CA 1
ATOM 603 C C . ILE A 1 73 ? -0.769 -0.343 16.945 1.00 96.06 73 ILE A C 1
ATOM 605 O O . ILE A 1 73 ? 0.287 0.054 16.459 1.00 96.06 73 ILE A O 1
ATOM 609 N N . SER A 1 74 ? -0.852 -1.511 17.584 1.00 93.38 74 SER A N 1
ATOM 610 C CA . SER A 1 74 ? 0.293 -2.423 17.741 1.00 93.38 74 SER A CA 1
ATOM 611 C C . SER A 1 74 ? 0.485 -3.370 16.557 1.00 93.38 74 SER A C 1
ATOM 613 O O . SER A 1 74 ? 1.592 -3.843 16.325 1.00 93.38 74 SER A O 1
ATOM 615 N N . GLU A 1 75 ? -0.583 -3.652 15.813 1.00 93.44 75 GLU A N 1
ATOM 616 C CA . GLU A 1 75 ? -0.578 -4.540 14.653 1.00 93.44 75 GLU A CA 1
ATOM 617 C C . GLU A 1 75 ? -1.619 -4.088 13.616 1.00 93.44 75 GLU A C 1
ATOM 619 O O . GLU A 1 75 ? -2.632 -3.491 13.999 1.00 93.44 75 GLU A O 1
ATOM 624 N N . PRO A 1 76 ? -1.403 -4.351 12.312 1.00 91.44 76 PRO A N 1
ATOM 625 C CA . PRO A 1 76 ? -2.396 -4.058 11.287 1.00 91.44 76 PRO A CA 1
ATOM 626 C C . PRO A 1 76 ? -3.652 -4.906 11.491 1.00 91.44 76 PRO A C 1
ATOM 628 O O . PRO A 1 76 ? -3.585 -6.125 11.644 1.00 91.44 76 PRO A O 1
ATOM 631 N N . ILE A 1 77 ? -4.814 -4.267 11.428 1.00 90.50 77 ILE A N 1
ATOM 632 C CA . ILE A 1 77 ? -6.117 -4.949 11.453 1.00 90.50 77 ILE A CA 1
ATOM 633 C C . ILE A 1 77 ? -6.631 -5.144 10.022 1.00 90.50 77 ILE A C 1
ATOM 635 O O . ILE A 1 77 ? -7.479 -6.001 9.762 1.00 90.50 77 ILE A O 1
ATOM 639 N N . SER A 1 78 ? -6.106 -4.365 9.073 1.00 91.12 78 SER A N 1
ATOM 640 C CA . SER A 1 78 ? -6.302 -4.589 7.648 1.00 91.12 78 SER A CA 1
ATOM 641 C C . SER A 1 78 ? -5.973 -6.025 7.275 1.00 91.12 78 SER A C 1
ATOM 643 O O . SER A 1 78 ? -4.937 -6.566 7.645 1.00 91.12 78 SER A O 1
ATOM 645 N N . LYS A 1 79 ? -6.838 -6.636 6.467 1.00 89.06 79 LYS A N 1
ATOM 646 C CA . LYS A 1 79 ? -6.546 -7.944 5.873 1.00 89.06 79 LYS A CA 1
ATOM 647 C C . LYS A 1 79 ? -5.527 -7.842 4.736 1.00 89.06 79 LYS A C 1
ATOM 649 O O . LYS A 1 79 ? -4.800 -8.796 4.481 1.00 89.06 79 LYS A O 1
ATOM 654 N N . PHE A 1 80 ? -5.479 -6.694 4.062 1.00 91.75 80 PHE A N 1
ATOM 655 C CA . PHE A 1 80 ? -4.688 -6.500 2.853 1.00 91.75 80 PHE A CA 1
ATOM 656 C C . PHE A 1 80 ? -3.679 -5.372 3.013 1.00 91.75 80 PHE A C 1
ATOM 658 O O . PHE A 1 80 ? -3.941 -4.380 3.698 1.00 91.75 80 PHE A O 1
ATOM 665 N N . VAL A 1 81 ? -2.545 -5.526 2.339 1.00 93.88 81 VAL A N 1
ATOM 666 C CA . VAL A 1 81 ? -1.483 -4.530 2.239 1.00 93.88 81 VAL A CA 1
ATOM 667 C C . VAL A 1 81 ? -1.339 -4.066 0.799 1.00 93.88 81 VAL A C 1
ATOM 669 O O . VAL A 1 81 ? -1.342 -4.876 -0.124 1.00 93.88 81 VAL A O 1
ATOM 672 N N . TYR A 1 82 ? -1.202 -2.757 0.635 1.00 90.69 82 TYR A N 1
ATOM 673 C CA . TYR A 1 82 ? -0.842 -2.084 -0.602 1.00 90.69 82 TYR A CA 1
ATOM 674 C C . TYR A 1 82 ? 0.646 -1.745 -0.554 1.00 90.69 82 TYR A C 1
ATOM 676 O O . TYR A 1 82 ? 1.079 -1.037 0.355 1.00 90.69 82 TYR A O 1
ATOM 684 N N . ARG A 1 83 ? 1.439 -2.219 -1.515 1.00 90.38 83 ARG A N 1
ATOM 685 C CA . ARG A 1 83 ? 2.863 -1.871 -1.623 1.00 90.38 83 ARG A CA 1
ATOM 686 C C . ARG A 1 83 ? 3.139 -1.197 -2.949 1.00 90.38 83 ARG A C 1
ATOM 688 O O . ARG A 1 83 ? 2.592 -1.582 -3.978 1.00 90.38 83 ARG A O 1
ATOM 695 N N . TRP A 1 84 ? 4.035 -0.220 -2.909 1.00 85.12 84 TRP A N 1
ATOM 696 C CA . TRP A 1 84 ? 4.518 0.459 -4.098 1.00 85.12 84 TRP A CA 1
ATOM 697 C C . TRP A 1 84 ? 6.041 0.479 -4.109 1.00 85.12 84 TRP A C 1
ATOM 699 O O . TRP A 1 84 ? 6.684 0.946 -3.173 1.00 85.12 84 TRP A O 1
ATOM 709 N N . GLU A 1 85 ? 6.610 -0.021 -5.193 1.00 86.56 85 GLU A N 1
ATOM 710 C CA . GLU A 1 85 ? 8.026 0.026 -5.508 1.00 86.56 85 GLU A CA 1
ATOM 711 C C . GLU A 1 85 ? 8.190 0.875 -6.770 1.00 86.56 85 GLU A C 1
ATOM 713 O O . GLU A 1 85 ? 7.502 0.660 -7.768 1.00 86.56 85 GLU A O 1
ATOM 718 N N . SER A 1 86 ? 9.093 1.852 -6.739 1.00 83.81 86 SER A N 1
ATOM 719 C CA . SER A 1 86 ? 9.298 2.781 -7.851 1.00 83.81 86 SER A CA 1
ATOM 720 C C . SER A 1 86 ? 10.736 2.730 -8.341 1.00 83.81 86 SER A C 1
ATOM 722 O O . SER A 1 86 ? 11.668 2.817 -7.543 1.00 83.81 86 SER A O 1
ATOM 724 N N . ASN A 1 87 ? 10.911 2.635 -9.661 1.00 77.75 87 ASN A N 1
ATOM 725 C CA . ASN A 1 87 ? 12.200 2.732 -10.351 1.00 77.75 87 ASN A CA 1
ATOM 726 C C . ASN A 1 87 ? 13.296 1.775 -9.841 1.00 77.75 87 ASN A C 1
ATOM 728 O O . ASN A 1 87 ? 14.478 2.128 -9.824 1.00 77.75 87 ASN A O 1
ATOM 732 N N . LYS A 1 88 ? 12.936 0.549 -9.452 1.00 81.81 88 LYS A N 1
ATOM 733 C CA . LYS A 1 88 ? 13.924 -0.463 -9.074 1.00 81.81 88 LYS A CA 1
ATOM 734 C C . LYS A 1 88 ? 14.646 -0.980 -10.307 1.00 81.81 88 LYS A C 1
ATOM 736 O O . LYS A 1 88 ? 14.013 -1.494 -11.224 1.00 81.81 88 LYS A O 1
ATOM 741 N N . TYR A 1 89 ? 15.970 -0.878 -10.316 1.00 77.06 89 TYR A N 1
ATOM 742 C CA . TYR A 1 89 ? 16.788 -1.474 -11.366 1.00 77.06 89 TYR A CA 1
ATOM 743 C C . TYR A 1 89 ? 16.648 -2.998 -11.343 1.00 77.06 89 TYR A C 1
ATOM 745 O O . TYR A 1 89 ? 16.882 -3.631 -10.316 1.00 77.06 89 TYR A O 1
ATOM 753 N N . ILE A 1 90 ? 16.272 -3.570 -12.483 1.00 75.75 90 ILE A N 1
ATOM 754 C CA . ILE A 1 90 ? 16.297 -5.021 -12.724 1.00 75.75 90 ILE A CA 1
ATOM 755 C C . ILE A 1 90 ? 17.546 -5.382 -13.523 1.00 75.75 90 ILE A C 1
ATOM 757 O O . ILE A 1 90 ? 18.167 -6.412 -13.297 1.00 75.75 90 ILE A O 1
ATOM 761 N N . THR A 1 91 ? 17.954 -4.483 -14.415 1.00 72.00 91 THR A N 1
ATOM 762 C CA . THR A 1 91 ? 19.251 -4.505 -15.091 1.00 72.00 91 THR A CA 1
ATOM 763 C C . THR A 1 91 ? 19.832 -3.086 -15.066 1.00 72.00 91 THR A C 1
ATOM 765 O O . THR A 1 91 ? 19.105 -2.142 -14.739 1.00 72.00 91 THR A O 1
ATOM 768 N N . PRO A 1 92 ? 21.105 -2.867 -15.446 1.00 74.50 92 PRO A N 1
ATOM 769 C CA . PRO A 1 92 ? 21.698 -1.523 -15.485 1.00 74.50 92 PRO A CA 1
ATOM 770 C C . PRO A 1 92 ? 20.920 -0.498 -16.330 1.00 74.50 92 PRO A C 1
ATOM 772 O O . PRO A 1 92 ? 21.056 0.710 -16.124 1.00 74.50 92 PRO A O 1
ATOM 775 N N . TYR A 1 93 ? 20.086 -0.970 -17.261 1.00 69.12 93 TYR A N 1
ATOM 776 C CA . TYR A 1 93 ? 19.352 -0.135 -18.208 1.00 69.12 93 TYR A CA 1
ATOM 777 C C . TYR A 1 93 ? 17.834 -0.267 -18.108 1.00 69.12 93 TYR A C 1
ATOM 779 O O . TYR A 1 93 ? 17.142 0.475 -18.797 1.00 69.12 93 TYR A O 1
ATOM 787 N N . ILE A 1 94 ? 17.299 -1.170 -17.283 1.00 69.75 94 ILE A N 1
ATOM 788 C CA . ILE A 1 94 ? 15.853 -1.378 -17.138 1.00 69.75 94 ILE A CA 1
ATOM 789 C C . ILE A 1 94 ? 15.474 -1.176 -15.679 1.00 69.75 94 ILE A C 1
ATOM 791 O O . ILE A 1 94 ? 15.989 -1.858 -14.790 1.00 69.75 94 ILE A O 1
ATOM 795 N N . TYR A 1 95 ? 14.542 -0.260 -15.449 1.00 76.12 95 TYR A N 1
ATOM 796 C CA . TYR A 1 95 ? 13.912 -0.053 -14.157 1.00 76.12 95 TYR A CA 1
ATOM 797 C C . TYR A 1 95 ? 12.455 -0.506 -14.194 1.00 76.12 95 TYR A C 1
ATOM 799 O O . TYR A 1 95 ? 11.781 -0.372 -15.213 1.00 76.12 95 TYR A O 1
ATOM 807 N N . ARG A 1 96 ? 11.979 -1.048 -13.075 1.00 80.44 96 ARG A N 1
ATOM 808 C CA . ARG A 1 96 ? 10.596 -1.463 -12.851 1.00 80.44 96 ARG A CA 1
ATOM 809 C C . ARG A 1 96 ? 9.965 -0.607 -11.769 1.00 80.44 96 ARG A C 1
ATOM 811 O O . ARG A 1 96 ? 10.574 -0.366 -10.727 1.00 80.44 96 ARG A O 1
ATOM 818 N N . SER A 1 97 ? 8.719 -0.231 -11.999 1.00 78.50 97 SER A N 1
ATOM 819 C CA . SER A 1 97 ? 7.807 0.239 -10.966 1.00 78.50 97 SER A CA 1
ATOM 820 C C . SER A 1 97 ? 6.697 -0.793 -10.811 1.00 78.50 97 SER A C 1
ATOM 822 O O . SER A 1 97 ? 6.179 -1.291 -11.808 1.00 78.50 97 SER A O 1
ATOM 824 N N . ARG A 1 98 ? 6.366 -1.156 -9.575 1.00 83.00 98 ARG A N 1
ATOM 825 C CA . ARG A 1 98 ? 5.384 -2.192 -9.256 1.00 83.00 98 ARG A CA 1
ATOM 826 C C . ARG A 1 98 ? 4.496 -1.726 -8.114 1.00 83.00 98 ARG A C 1
ATOM 828 O O . ARG A 1 98 ? 4.984 -1.271 -7.086 1.00 83.00 98 ARG A O 1
ATOM 835 N N . ILE A 1 99 ? 3.198 -1.866 -8.300 1.00 82.50 99 ILE A N 1
ATOM 836 C CA . ILE A 1 99 ? 2.169 -1.742 -7.282 1.00 82.50 99 ILE A CA 1
ATOM 837 C C . ILE A 1 99 ? 1.613 -3.141 -7.057 1.00 82.50 99 ILE A C 1
ATOM 839 O O . ILE A 1 99 ? 1.335 -3.859 -8.013 1.00 82.50 99 ILE A O 1
ATOM 843 N N . GLU A 1 100 ? 1.453 -3.548 -5.807 1.00 89.00 100 GLU A N 1
ATOM 844 C CA . GLU A 1 100 ? 0.831 -4.827 -5.480 1.00 89.00 100 GLU A CA 1
ATOM 845 C C . GLU A 1 100 ? -0.125 -4.705 -4.302 1.00 89.00 100 GLU A C 1
ATOM 847 O O . GLU A 1 100 ? 0.078 -3.909 -3.382 1.00 89.00 100 GLU A O 1
ATOM 852 N N . VAL A 1 101 ? -1.162 -5.536 -4.336 1.00 86.56 101 VAL A N 1
ATOM 853 C CA . VAL A 1 101 ? -2.090 -5.734 -3.229 1.00 86.56 101 VAL A CA 1
ATOM 854 C C . VAL A 1 101 ? -2.059 -7.204 -2.848 1.00 86.56 101 VAL A C 1
ATOM 856 O O . VAL A 1 101 ? -2.280 -8.067 -3.698 1.00 86.56 101 VAL A O 1
ATOM 859 N N . ALA A 1 102 ? -1.798 -7.487 -1.575 1.00 89.69 102 ALA A N 1
ATOM 860 C CA . ALA A 1 102 ? -1.668 -8.847 -1.060 1.00 89.69 102 ALA A CA 1
ATOM 861 C C . ALA A 1 102 ? -2.410 -9.023 0.267 1.00 89.69 102 ALA A C 1
ATOM 863 O O . ALA A 1 102 ? -2.566 -8.067 1.028 1.00 89.69 102 ALA A O 1
ATOM 864 N N . ASP A 1 103 ? -2.838 -10.246 0.569 1.00 90.94 103 ASP A N 1
ATOM 865 C CA . ASP A 1 103 ? -3.271 -10.627 1.914 1.00 90.94 103 ASP A CA 1
ATOM 866 C C . ASP A 1 103 ? -2.065 -10.613 2.868 1.00 90.94 103 ASP A C 1
ATOM 868 O O . ASP A 1 103 ? -1.015 -11.184 2.572 1.00 90.94 103 ASP A O 1
ATOM 872 N N . ILE A 1 104 ? -2.199 -9.941 4.012 1.00 91.06 104 ILE A N 1
ATOM 873 C CA . ILE A 1 104 ? -1.105 -9.781 4.981 1.00 91.06 104 ILE A CA 1
ATOM 874 C C . ILE A 1 104 ? -0.723 -11.118 5.616 1.00 91.06 104 ILE A C 1
ATOM 876 O O . ILE A 1 104 ? 0.453 -11.351 5.887 1.00 91.06 104 ILE A O 1
ATOM 880 N N . LYS A 1 105 ? -1.704 -11.989 5.872 1.00 91.56 105 LYS A N 1
ATOM 881 C CA . LYS A 1 105 ? -1.490 -13.249 6.591 1.00 91.56 105 LYS A CA 1
ATOM 882 C C . LYS A 1 105 ? -0.988 -14.345 5.667 1.00 91.56 105 LYS A C 1
ATOM 884 O O . LYS A 1 105 ? -0.114 -15.107 6.064 1.00 91.56 105 LYS A O 1
ATOM 889 N N . THR A 1 106 ? -1.566 -14.458 4.473 1.00 92.44 106 THR A N 1
ATOM 890 C CA . THR A 1 106 ? -1.245 -15.559 3.551 1.00 92.44 106 THR A CA 1
ATOM 891 C C . THR A 1 106 ? -0.201 -15.185 2.507 1.00 92.44 106 THR A C 1
ATOM 893 O O . THR A 1 106 ? 0.397 -16.076 1.913 1.00 92.44 106 THR A O 1
ATOM 896 N N . GLY A 1 107 ? 0.009 -13.891 2.252 1.00 89.50 107 GLY A N 1
ATOM 897 C CA . GLY A 1 107 ? 0.826 -13.419 1.136 1.00 89.50 107 GLY A CA 1
ATOM 898 C C . GLY A 1 107 ? 0.173 -13.606 -0.239 1.00 89.50 107 GLY A C 1
ATOM 899 O O . GLY A 1 107 ? 0.804 -13.287 -1.243 1.00 89.50 107 GLY A O 1
ATOM 900 N N . GLU A 1 108 ? -1.072 -14.099 -0.310 1.00 89.44 108 GLU A N 1
ATOM 901 C CA . GLU A 1 108 ? -1.813 -14.274 -1.568 1.00 89.44 108 GLU A CA 1
ATOM 902 C C . GLU A 1 108 ? -1.931 -12.923 -2.290 1.00 89.44 108 GLU A C 1
ATOM 904 O O . GLU A 1 108 ? -2.451 -11.956 -1.727 1.00 89.44 108 GLU A O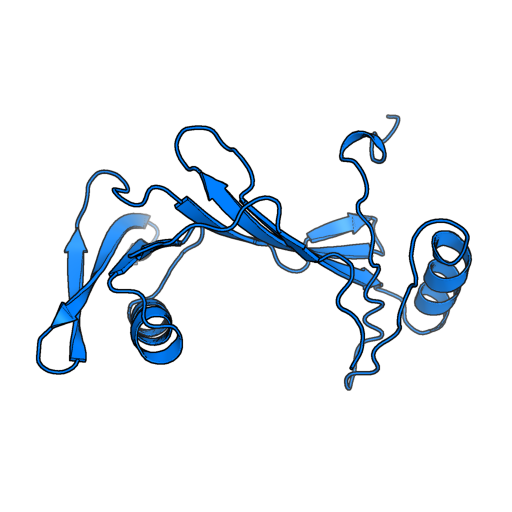 1
ATOM 909 N N . LEU A 1 109 ? -1.459 -12.852 -3.539 1.00 84.50 109 LEU A N 1
ATOM 910 C CA . LEU A 1 109 ? -1.590 -11.662 -4.377 1.00 84.50 109 LEU A CA 1
ATOM 911 C C . LEU A 1 109 ? -3.028 -11.524 -4.881 1.00 84.50 109 LEU A C 1
ATOM 913 O O . LEU A 1 109 ? -3.590 -12.443 -5.471 1.00 84.50 109 LEU A O 1
ATOM 917 N N . LEU A 1 110 ? -3.609 -10.343 -4.692 1.00 81.69 110 LEU A N 1
ATOM 918 C CA . LEU A 1 110 ? -4.929 -9.984 -5.214 1.00 81.69 110 LEU A CA 1
ATOM 919 C C . LEU A 1 110 ? -4.815 -9.246 -6.542 1.00 81.69 110 LEU A C 1
ATOM 921 O O . LEU A 1 110 ? -5.651 -9.412 -7.430 1.00 81.69 110 LEU A O 1
ATOM 925 N N . GLY A 1 111 ? -3.767 -8.443 -6.686 1.00 77.06 111 GLY A N 1
ATOM 926 C CA . GLY A 1 111 ? -3.490 -7.728 -7.913 1.00 77.06 111 GLY A CA 1
ATOM 927 C C . GLY A 1 111 ? -2.085 -7.159 -7.936 1.00 77.06 111 GLY A C 1
ATOM 928 O O . GLY A 1 111 ? -1.485 -6.886 -6.895 1.00 77.06 111 GLY A O 1
ATOM 929 N N . VAL A 1 112 ? -1.577 -6.989 -9.146 1.00 79.44 112 VAL A N 1
ATOM 930 C CA . VAL A 1 112 ? -0.304 -6.341 -9.429 1.00 79.44 112 VAL A CA 1
ATOM 931 C C . VAL A 1 112 ? -0.496 -5.404 -10.610 1.00 79.44 112 VAL A C 1
ATOM 933 O O . VAL A 1 112 ? -1.193 -5.742 -11.559 1.00 79.44 112 VAL A O 1
ATOM 936 N N . ASP A 1 113 ? 0.120 -4.238 -10.546 1.00 74.75 113 ASP A N 1
ATOM 937 C CA . ASP A 1 113 ? 0.362 -3.383 -11.699 1.00 74.75 113 ASP A CA 1
ATOM 938 C C . ASP A 1 113 ? 1.864 -3.151 -11.777 1.00 74.75 113 ASP A C 1
ATOM 940 O O . ASP A 1 113 ? 2.491 -2.727 -10.806 1.00 74.75 113 ASP A O 1
ATOM 944 N N . GLN A 1 114 ? 2.467 -3.50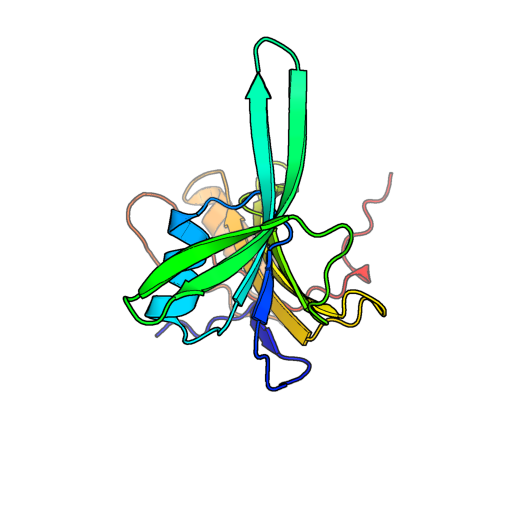2 -12.905 1.00 73.56 114 GLN A N 1
ATOM 945 C CA . GLN A 1 114 ? 3.883 -3.289 -13.125 1.00 73.56 114 GLN A CA 1
ATOM 946 C C . GLN A 1 114 ? 4.146 -2.618 -14.460 1.00 73.56 114 GLN A C 1
ATOM 948 O O . GLN A 1 114 ? 3.607 -2.979 -15.502 1.00 73.56 114 GLN A O 1
ATOM 953 N N . SER A 1 115 ? 5.072 -1.675 -14.414 1.00 68.38 115 SER A N 1
ATOM 954 C CA . SER A 1 115 ? 5.619 -1.010 -15.578 1.00 68.38 115 SER A CA 1
ATOM 955 C C . SER A 1 115 ? 7.129 -1.133 -15.556 1.00 68.38 115 SER A C 1
ATOM 957 O O . SER A 1 115 ? 7.770 -1.198 -14.505 1.00 68.38 115 SER A O 1
ATOM 959 N N . PHE A 1 116 ? 7.702 -1.151 -16.745 1.00 70.50 116 PHE A N 1
ATOM 960 C CA . PHE A 1 116 ? 9.137 -1.091 -16.935 1.00 70.50 116 PHE A CA 1
ATOM 961 C C . PHE A 1 116 ? 9.447 0.196 -17.676 1.00 70.50 116 PHE A C 1
ATOM 963 O O . PHE A 1 116 ? 8.574 0.796 -18.300 1.00 70.50 116 PHE A O 1
ATOM 970 N N . ALA A 1 117 ? 10.687 0.641 -17.599 1.00 70.00 117 ALA A N 1
ATOM 971 C CA . ALA A 1 117 ? 11.193 1.645 -18.504 1.00 70.00 117 ALA A CA 1
ATOM 972 C C . ALA A 1 117 ? 12.712 1.556 -18.607 1.00 70.00 117 ALA A C 1
ATOM 974 O O . ALA A 1 117 ? 13.393 0.918 -17.801 1.00 70.00 117 ALA A O 1
ATOM 975 N N . THR A 1 118 ? 13.234 2.146 -19.678 1.00 66.50 118 THR A N 1
ATOM 976 C CA . THR A 1 118 ? 14.625 1.979 -20.088 1.00 66.50 118 THR A CA 1
ATOM 977 C C . THR A 1 118 ? 15.414 3.261 -19.889 1.00 66.50 118 THR A C 1
ATOM 979 O O . THR A 1 118 ? 14.985 4.340 -20.301 1.00 66.50 118 THR A O 1
ATOM 982 N N . ARG A 1 119 ? 16.617 3.145 -19.333 1.00 59.59 119 ARG A N 1
ATOM 983 C CA . ARG A 1 119 ? 17.609 4.215 -19.263 1.00 59.59 119 ARG A CA 1
ATOM 984 C C . ARG A 1 119 ? 18.568 4.066 -20.447 1.00 59.59 119 ARG A C 1
ATOM 986 O O . ARG A 1 119 ? 19.241 3.051 -20.561 1.00 59.59 119 ARG A O 1
ATOM 993 N N . GLY A 1 120 ? 18.640 5.071 -21.323 1.00 59.50 120 GLY A N 1
ATOM 994 C CA . GLY A 1 120 ? 19.560 5.053 -22.476 1.00 59.50 120 GLY A CA 1
ATOM 995 C C . GLY A 1 120 ? 19.035 5.665 -23.780 1.00 59.50 120 GLY A C 1
ATOM 996 O O . GLY A 1 120 ? 19.627 5.451 -24.836 1.00 59.50 120 GLY A O 1
ATOM 997 N N . GLY A 1 121 ? 17.935 6.424 -23.738 1.00 54.66 121 GLY A N 1
ATOM 998 C CA . GLY A 1 121 ? 17.429 7.155 -24.902 1.00 54.66 121 GLY A CA 1
ATOM 999 C C . GLY A 1 121 ? 16.876 6.249 -26.008 1.00 54.66 121 GLY A C 1
ATOM 1000 O O . GLY A 1 121 ? 16.448 5.121 -25.760 1.00 54.66 121 GLY A O 1
ATOM 1001 N N . ILE A 1 122 ? 16.851 6.765 -27.240 1.00 54.53 122 ILE A N 1
ATOM 1002 C CA . ILE A 1 122 ? 16.196 6.134 -28.401 1.00 54.53 122 ILE A CA 1
ATOM 1003 C C . ILE A 1 122 ? 16.801 4.761 -28.737 1.00 54.53 122 ILE A C 1
ATOM 1005 O O . ILE A 1 122 ? 16.055 3.863 -29.107 1.00 54.53 122 ILE A O 1
ATOM 1009 N N . ILE A 1 123 ? 18.114 4.569 -28.562 1.00 55.28 123 ILE A N 1
ATOM 1010 C CA . ILE A 1 123 ? 18.806 3.316 -28.915 1.00 55.28 123 ILE A CA 1
ATOM 1011 C C . ILE A 1 123 ? 18.393 2.180 -27.978 1.00 55.28 123 ILE A C 1
ATOM 1013 O O . ILE A 1 123 ? 17.960 1.135 -28.451 1.00 55.28 123 ILE A O 1
ATOM 1017 N N . MET A 1 124 ? 18.444 2.393 -26.658 1.00 56.03 124 MET A N 1
ATOM 1018 C CA . MET A 1 124 ? 17.976 1.378 -25.705 1.00 56.03 124 MET A CA 1
ATOM 1019 C C . MET A 1 124 ? 16.474 1.144 -25.832 1.00 56.03 124 MET A C 1
ATOM 1021 O O . MET A 1 124 ? 16.029 0.006 -25.761 1.00 56.03 124 MET A O 1
ATOM 1025 N N . SER A 1 125 ? 15.707 2.199 -26.124 1.00 56.56 125 SER A N 1
ATOM 1026 C CA . SER A 1 125 ? 14.276 2.060 -26.403 1.00 56.56 125 SER A CA 1
ATOM 1027 C C . SER A 1 125 ? 14.017 1.176 -27.631 1.00 56.56 125 SER A C 1
ATOM 1029 O O . SER A 1 125 ? 13.125 0.330 -27.632 1.00 56.56 125 SER A O 1
ATOM 1031 N N . TRP A 1 126 ? 14.811 1.358 -28.687 1.00 57.38 126 TRP A N 1
ATOM 1032 C CA . TRP A 1 126 ? 14.730 0.565 -29.907 1.00 57.38 126 TRP A CA 1
ATOM 1033 C C . TRP A 1 126 ? 15.144 -0.887 -29.654 1.00 57.38 126 TRP A C 1
ATOM 1035 O O . TRP A 1 126 ? 14.407 -1.789 -30.038 1.00 57.38 126 TRP A O 1
ATOM 1045 N N . LEU A 1 127 ? 16.252 -1.130 -28.950 1.00 57.69 127 LEU A N 1
ATOM 1046 C CA . LEU A 1 127 ? 16.697 -2.484 -28.606 1.00 57.69 127 LEU A CA 1
ATOM 1047 C C . LEU A 1 127 ? 15.632 -3.217 -27.785 1.00 57.69 127 LEU A C 1
ATOM 1049 O O . LEU A 1 127 ? 15.205 -4.296 -28.171 1.00 57.69 127 LEU A O 1
ATOM 1053 N N . THR A 1 128 ? 15.116 -2.610 -26.718 1.00 57.09 128 THR A N 1
ATOM 1054 C CA . THR A 1 128 ? 14.070 -3.218 -25.884 1.00 57.09 128 THR A CA 1
ATOM 1055 C C . THR A 1 128 ? 12.796 -3.508 -26.679 1.00 57.09 128 THR A C 1
ATOM 1057 O O . THR A 1 128 ? 12.215 -4.578 -26.531 1.00 57.09 128 THR A O 1
ATOM 1060 N N . LYS A 1 129 ? 12.387 -2.613 -27.585 1.00 56.56 129 LYS A N 1
ATOM 1061 C CA . LYS A 1 129 ? 11.242 -2.869 -28.466 1.00 56.56 129 LYS A CA 1
ATOM 1062 C C . LYS A 1 129 ? 11.460 -4.075 -29.390 1.00 56.56 129 LYS A C 1
ATOM 1064 O O . LYS A 1 129 ? 10.503 -4.791 -29.637 1.00 56.56 129 LYS A O 1
ATOM 1069 N N . ASN A 1 130 ? 12.674 -4.291 -29.899 1.00 55.91 130 ASN A N 1
ATOM 1070 C CA . ASN A 1 130 ? 12.967 -5.412 -30.801 1.00 55.91 130 ASN A CA 1
ATOM 1071 C C . ASN A 1 130 ? 13.248 -6.728 -30.052 1.00 55.91 130 ASN A C 1
ATOM 1073 O O . ASN A 1 130 ? 12.918 -7.786 -30.562 1.00 55.91 130 ASN A O 1
ATOM 1077 N N . PHE A 1 131 ? 13.826 -6.683 -28.846 1.00 52.94 131 PHE A N 1
ATOM 1078 C CA . PHE A 1 131 ? 14.131 -7.888 -28.060 1.00 52.94 131 PHE A CA 1
ATOM 1079 C C . PHE A 1 131 ? 12.928 -8.442 -27.288 1.00 52.94 131 PHE A C 1
ATOM 1081 O O . PHE A 1 131 ? 12.851 -9.646 -27.079 1.00 52.94 131 PHE A O 1
ATOM 1088 N N . PHE A 1 132 ? 12.002 -7.581 -26.858 1.00 49.56 132 PHE A N 1
ATOM 1089 C CA . PHE A 1 132 ? 10.807 -7.983 -26.101 1.00 49.56 132 PHE A CA 1
ATOM 1090 C C . PHE A 1 132 ? 9.509 -7.851 -26.915 1.00 49.56 132 PHE A C 1
ATOM 1092 O O . PHE A 1 132 ? 8.425 -8.029 -26.366 1.00 49.56 132 PHE A O 1
ATOM 1099 N N . GLY A 1 133 ? 9.607 -7.469 -28.193 1.00 48.22 133 GLY A N 1
ATOM 1100 C CA . GLY A 1 133 ? 8.462 -7.166 -29.054 1.00 48.22 133 GLY A CA 1
ATOM 1101 C C . GLY A 1 133 ? 7.792 -8.373 -29.699 1.00 48.22 133 GLY A C 1
ATOM 1102 O O . GLY A 1 133 ? 6.661 -8.221 -30.156 1.00 48.22 133 GLY A O 1
ATOM 1103 N N . ASP A 1 134 ? 8.439 -9.539 -29.698 1.00 37.78 134 ASP A N 1
ATOM 1104 C CA . ASP A 1 134 ? 7.944 -10.710 -30.414 1.00 37.78 134 ASP A CA 1
ATOM 1105 C C . ASP A 1 134 ? 7.544 -11.846 -29.446 1.00 37.78 134 ASP A C 1
ATOM 1107 O O . ASP A 1 134 ? 8.268 -12.220 -28.524 1.00 37.78 134 ASP A O 1
ATOM 1111 N N . ASP A 1 135 ? 6.323 -12.335 -29.680 1.00 34.38 135 ASP A N 1
ATOM 1112 C CA . ASP A 1 135 ? 5.627 -13.528 -29.171 1.00 34.38 135 ASP A CA 1
ATOM 1113 C C . ASP A 1 135 ? 4.920 -13.559 -27.798 1.00 34.38 135 ASP A C 1
ATOM 1115 O O . ASP A 1 135 ? 4.089 -14.449 -27.610 1.00 34.38 135 ASP A O 1
ATOM 1119 N N . VAL A 1 136 ? 5.087 -12.607 -26.861 1.00 36.81 136 VAL A N 1
ATOM 1120 C CA . VAL A 1 136 ? 4.355 -12.697 -25.556 1.00 36.81 136 VAL A CA 1
ATOM 1121 C C . VAL A 1 136 ? 3.860 -11.366 -24.955 1.00 36.81 136 VAL A C 1
ATOM 1123 O O . VAL A 1 136 ? 3.204 -11.354 -23.912 1.00 36.81 136 VAL A O 1
ATOM 1126 N N . GLY A 1 137 ? 4.089 -10.217 -25.594 1.00 34.84 137 GLY A N 1
ATOM 1127 C CA . GLY A 1 137 ? 3.605 -8.943 -25.055 1.00 34.84 137 GLY A CA 1
ATOM 1128 C C . GLY A 1 137 ? 3.833 -7.757 -25.979 1.00 34.84 137 GLY A C 1
ATOM 1129 O O . GLY A 1 137 ? 4.895 -7.593 -26.565 1.00 34.84 137 GLY A O 1
ATOM 1130 N N . SER A 1 138 ? 2.831 -6.889 -26.103 1.00 36.06 138 SER A N 1
ATOM 1131 C CA . SER A 1 138 ? 2.939 -5.670 -26.902 1.00 36.06 138 SER A CA 1
ATOM 1132 C C . SER A 1 138 ? 3.663 -4.573 -26.116 1.00 36.06 138 SER A C 1
ATOM 1134 O O . SER A 1 138 ? 3.048 -3.902 -25.290 1.00 36.06 138 SER A O 1
ATOM 1136 N N . ALA A 1 139 ? 4.947 -4.337 -26.392 1.00 38.34 139 ALA A N 1
ATOM 1137 C CA . ALA A 1 139 ? 5.654 -3.157 -25.892 1.00 38.34 139 ALA A CA 1
ATOM 1138 C C . ALA A 1 139 ? 5.056 -1.878 -26.518 1.00 38.34 139 ALA A C 1
ATOM 1140 O O . ALA A 1 139 ? 5.390 -1.496 -27.644 1.00 38.34 139 ALA A O 1
ATOM 1141 N N . GLN A 1 140 ? 4.144 -1.206 -25.809 1.00 39.09 140 GLN A N 1
ATOM 1142 C CA . GLN A 1 140 ? 3.598 0.081 -26.243 1.00 39.09 140 GLN A CA 1
ATOM 1143 C C . GLN A 1 140 ? 4.448 1.223 -25.675 1.00 39.09 140 GLN A C 1
ATOM 1145 O O . GLN A 1 140 ? 4.508 1.459 -24.471 1.00 39.09 140 GLN A O 1
ATOM 1150 N N . SER A 1 141 ? 5.110 1.973 -26.560 1.00 38.47 141 SER A N 1
ATOM 1151 C CA . SER A 1 141 ? 5.759 3.235 -26.202 1.00 38.47 141 SER A CA 1
ATOM 1152 C C . SER A 1 141 ? 4.692 4.326 -26.057 1.00 38.47 141 SER A C 1
ATOM 1154 O O . SER A 1 141 ? 4.271 4.908 -27.060 1.00 38.47 141 SER A O 1
ATOM 1156 N N . CYS A 1 142 ? 4.237 4.623 -24.841 1.00 36.88 142 CYS A N 1
ATOM 1157 C CA . CYS A 1 142 ? 3.370 5.781 -24.614 1.00 36.88 142 CYS A CA 1
ATOM 1158 C C . CYS A 1 142 ? 4.298 7.006 -24.409 1.00 36.88 142 CYS A C 1
ATOM 1160 O O . CYS A 1 142 ? 5.016 7.105 -23.416 1.00 36.88 142 CYS A O 1
ATOM 1162 N N . ARG A 1 143 ? 4.368 7.910 -25.404 1.00 32.44 143 ARG A N 1
ATOM 1163 C CA . ARG A 1 143 ? 5.183 9.141 -25.337 1.00 32.44 143 ARG A CA 1
ATOM 1164 C C . ARG A 1 143 ? 4.594 10.097 -24.289 1.00 32.44 143 ARG A C 1
ATOM 1166 O O . ARG A 1 143 ? 3.606 10.767 -24.569 1.00 32.44 143 ARG A O 1
ATOM 1173 N N . GLY A 1 144 ? 5.219 10.178 -23.118 1.00 30.31 144 GLY A N 1
ATOM 1174 C CA . GLY A 1 144 ? 5.094 11.299 -22.180 1.00 30.31 144 GLY A CA 1
ATOM 1175 C C . GLY A 1 144 ? 6.356 12.162 -22.239 1.00 30.31 144 GLY A C 1
ATOM 1176 O O . GLY A 1 144 ? 7.441 11.630 -22.476 1.00 30.31 144 GLY A O 1
ATOM 1177 N N . MET A 1 145 ? 6.211 13.482 -22.090 1.00 29.58 145 MET A N 1
ATOM 1178 C CA . MET A 1 145 ? 7.312 14.449 -22.193 1.00 29.58 145 MET A CA 1
ATOM 1179 C C . MET A 1 145 ? 8.492 14.031 -21.292 1.00 29.58 145 MET A C 1
ATOM 1181 O O . MET A 1 145 ? 8.319 13.753 -20.110 1.00 29.58 145 MET A O 1
ATOM 1185 N N . ASP A 1 146 ? 9.677 13.958 -21.897 1.00 32.84 146 ASP A N 1
ATOM 1186 C CA . ASP A 1 146 ? 11.011 13.733 -21.320 1.00 32.84 146 ASP A CA 1
ATOM 1187 C C . ASP A 1 146 ? 11.545 12.343 -20.961 1.00 32.84 146 ASP A C 1
ATOM 1189 O O . ASP A 1 146 ? 12.752 12.248 -20.729 1.00 32.84 146 ASP A O 1
ATOM 1193 N N . ARG A 1 147 ? 10.798 11.234 -21.018 1.00 36.12 147 ARG A N 1
ATOM 1194 C CA . ARG A 1 147 ? 11.427 9.894 -20.921 1.00 36.12 147 ARG A CA 1
ATOM 1195 C C . ARG A 1 147 ? 10.710 8.876 -21.790 1.00 36.12 147 ARG A C 1
ATOM 1197 O O . ARG A 1 147 ? 9.494 8.733 -21.716 1.00 36.12 147 ARG A O 1
ATOM 1204 N N . SER A 1 148 ? 11.475 8.146 -22.599 1.00 36.72 148 SER A N 1
ATOM 1205 C CA . SER A 1 148 ? 11.024 6.972 -23.350 1.00 36.72 148 SER A CA 1
ATOM 1206 C C . SER A 1 148 ? 10.619 5.849 -22.387 1.00 36.72 148 SER A C 1
ATOM 1208 O O . SER A 1 148 ? 11.345 4.875 -22.197 1.00 36.72 148 SER A O 1
ATOM 1210 N N . ASN A 1 149 ? 9.477 5.999 -21.725 1.00 36.78 149 ASN A N 1
ATOM 1211 C CA . ASN A 1 149 ? 8.898 4.950 -20.906 1.00 36.78 149 ASN A CA 1
ATOM 1212 C C . ASN A 1 149 ? 8.296 3.912 -21.859 1.00 36.78 149 ASN A C 1
ATOM 1214 O O . ASN A 1 149 ? 7.264 4.143 -22.491 1.00 36.78 149 ASN A O 1
ATOM 1218 N N . ILE A 1 150 ? 8.986 2.786 -22.019 1.00 38.47 150 ILE A N 1
ATOM 1219 C CA . ILE A 1 150 ? 8.422 1.613 -22.680 1.00 38.47 150 ILE A CA 1
ATOM 1220 C C . ILE A 1 150 ? 7.673 0.837 -21.615 1.00 38.47 150 ILE A C 1
ATOM 1222 O O . ILE A 1 150 ? 8.299 0.109 -20.855 1.00 38.47 150 ILE A O 1
ATOM 1226 N N . LEU A 1 151 ? 6.347 0.968 -21.593 1.00 37.38 151 LEU A N 1
ATOM 1227 C CA . LEU A 1 151 ? 5.485 0.075 -20.828 1.00 37.38 151 LEU A CA 1
ATOM 1228 C C . LEU A 1 151 ? 5.637 -1.330 -21.423 1.00 37.38 151 LEU A C 1
ATOM 1230 O O . LEU A 1 15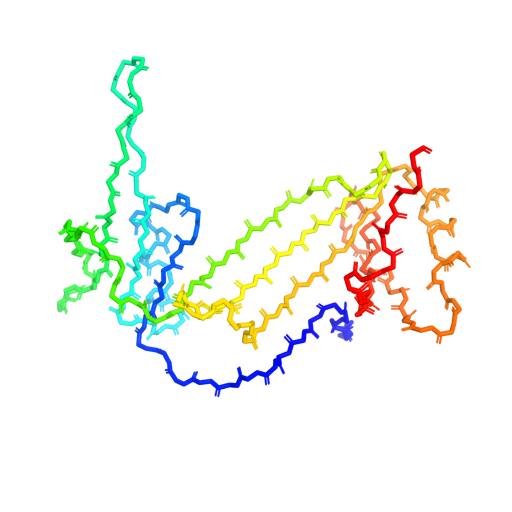1 ? 5.006 -1.669 -22.425 1.00 37.38 151 LEU A O 1
ATOM 1234 N N . MET A 1 152 ? 6.551 -2.116 -20.853 1.00 37.62 152 MET A N 1
ATOM 1235 C CA . MET A 1 152 ? 6.639 -3.536 -21.158 1.00 37.62 152 MET A CA 1
ATOM 1236 C C . MET A 1 152 ? 5.571 -4.244 -20.363 1.00 37.62 152 MET A C 1
ATOM 1238 O O . MET A 1 152 ? 5.559 -4.257 -19.135 1.00 37.62 152 MET A O 1
ATOM 1242 N N . SER A 1 153 ? 4.655 -4.811 -21.112 1.00 38.75 153 SER A N 1
ATOM 1243 C CA . SER A 1 153 ? 3.540 -5.511 -20.564 1.00 38.75 153 SER A CA 1
ATOM 1244 C C . SER A 1 153 ? 3.773 -6.993 -20.570 1.00 38.75 153 SER A C 1
ATOM 1246 O O . SER A 1 153 ? 3.557 -7.654 -21.589 1.00 38.75 153 SER A O 1
ATOM 1248 N N . THR A 1 154 ? 4.213 -7.538 -19.451 1.00 40.62 154 THR A N 1
ATOM 1249 C CA . THR A 1 154 ? 4.337 -8.985 -19.393 1.00 40.62 154 THR A CA 1
ATOM 1250 C C . THR A 1 154 ? 4.131 -9.474 -17.979 1.00 40.62 154 THR A C 1
ATOM 1252 O O . THR A 1 154 ? 4.759 -8.995 -17.037 1.00 40.62 154 THR A O 1
ATOM 1255 N N . LEU A 1 155 ? 3.246 -10.463 -17.858 1.00 33.53 155 LEU A N 1
ATOM 1256 C CA . LEU A 1 155 ? 3.413 -11.581 -16.942 1.00 33.53 155 LEU A CA 1
ATOM 1257 C C . LEU A 1 155 ? 4.797 -12.182 -17.238 1.00 33.53 155 LEU A C 1
ATOM 1259 O O . LEU A 1 155 ? 4.906 -13.087 -18.056 1.00 33.53 155 LEU A O 1
ATOM 1263 N N . LEU A 1 156 ? 5.872 -11.639 -16.667 1.00 33.34 156 LEU A N 1
ATOM 1264 C CA . LEU A 1 156 ? 7.085 -12.434 -16.515 1.00 33.34 156 LEU A CA 1
ATOM 1265 C C . LEU A 1 156 ? 6.764 -13.383 -15.360 1.00 33.34 156 LEU A C 1
ATOM 1267 O O . LEU A 1 156 ? 6.632 -12.890 -14.234 1.00 33.34 156 LEU A O 1
ATOM 1271 N N . PRO A 1 157 ? 6.556 -14.694 -15.589 1.00 30.34 157 PRO A N 1
ATOM 1272 C CA . PRO A 1 157 ? 6.509 -15.613 -14.469 1.00 30.34 157 PRO A CA 1
ATOM 1273 C C . PRO A 1 157 ? 7.820 -15.449 -13.693 1.00 30.34 157 PRO A C 1
ATOM 1275 O O . PRO A 1 157 ? 8.889 -15.294 -14.298 1.00 30.34 157 PRO A O 1
ATOM 1278 N N . GLU A 1 158 ? 7.721 -15.415 -12.359 1.00 36.34 158 GLU A N 1
ATOM 1279 C CA . GLU A 1 158 ? 8.838 -15.153 -11.433 1.00 36.34 158 GLU A CA 1
ATOM 1280 C C . GLU A 1 158 ? 10.078 -16.015 -11.739 1.00 36.34 158 GLU A C 1
ATOM 1282 O O . GLU A 1 158 ? 11.202 -15.610 -11.462 1.00 36.34 158 GLU A O 1
ATOM 1287 N N . THR A 1 159 ? 9.878 -17.152 -12.404 1.00 30.97 159 THR A N 1
ATOM 1288 C CA . THR A 1 159 ? 10.877 -18.133 -12.836 1.00 30.97 159 THR A CA 1
ATOM 1289 C C . THR A 1 159 ? 11.770 -17.730 -14.014 1.00 30.97 159 THR A C 1
ATOM 1291 O O . THR A 1 159 ? 12.690 -18.472 -14.330 1.00 30.97 159 THR A O 1
ATOM 1294 N N . THR A 1 160 ? 11.540 -16.603 -14.697 1.00 30.78 160 THR A N 1
ATOM 1295 C CA . THR A 1 160 ? 12.314 -16.267 -15.923 1.00 30.78 160 THR A CA 1
ATOM 1296 C C . THR A 1 160 ? 13.538 -15.380 -15.668 1.00 30.78 160 THR A C 1
ATOM 1298 O O . THR A 1 160 ? 14.298 -15.098 -16.588 1.00 30.78 160 THR A O 1
ATOM 1301 N N . LEU A 1 161 ? 13.730 -14.910 -14.433 1.00 33.38 161 LEU A N 1
ATOM 1302 C CA . LEU A 1 161 ? 14.835 -14.026 -14.051 1.00 33.38 161 LEU A CA 1
ATOM 1303 C C . LEU A 1 161 ? 15.723 -14.688 -12.991 1.00 33.38 161 LEU A C 1
ATOM 1305 O O . LEU A 1 161 ? 16.054 -14.075 -11.977 1.00 33.38 161 LEU A O 1
ATOM 1309 N N . GLU A 1 162 ? 16.115 -15.940 -13.213 1.00 29.30 162 GLU A N 1
ATOM 1310 C CA . GLU A 1 162 ? 17.302 -16.466 -12.545 1.00 29.30 162 GLU A CA 1
ATOM 1311 C C . GLU A 1 162 ? 18.533 -15.922 -13.275 1.00 29.30 162 GLU A C 1
ATOM 1313 O O . GLU A 1 162 ? 18.786 -16.220 -14.440 1.00 29.30 162 GLU A O 1
ATOM 1318 N N . VAL A 1 163 ? 19.270 -15.046 -12.593 1.00 36.81 163 VAL A N 1
ATOM 1319 C CA . VAL A 1 163 ? 20.606 -14.634 -13.022 1.00 36.81 163 VAL A CA 1
ATOM 1320 C C . VAL A 1 163 ? 21.531 -15.813 -12.735 1.00 36.81 163 VAL A C 1
ATOM 1322 O O . VAL A 1 163 ? 21.823 -16.086 -11.568 1.00 36.81 163 VAL A O 1
ATOM 1325 N N . GLU A 1 164 ? 21.978 -16.516 -13.777 1.00 32.31 164 GLU A N 1
ATOM 1326 C CA . GLU A 1 164 ? 23.131 -17.411 -13.657 1.00 32.31 164 GLU A CA 1
ATOM 1327 C C . GLU A 1 164 ? 24.327 -16.595 -13.132 1.00 32.31 164 GLU A C 1
ATOM 1329 O O . GLU A 1 164 ? 24.631 -15.513 -13.644 1.00 32.31 164 GLU A O 1
ATOM 1334 N N . LYS A 1 165 ? 24.934 -17.083 -12.044 1.00 33.19 165 LYS A N 1
ATOM 1335 C CA . LYS A 1 165 ? 26.118 -16.496 -11.400 1.00 33.19 165 LYS A CA 1
ATOM 1336 C C . LYS A 1 165 ? 27.399 -16.858 -12.132 1.00 33.19 165 LYS A C 1
ATOM 1338 O O . LYS A 1 165 ? 27.512 -18.032 -12.543 1.00 33.19 165 LYS A O 1
#

Sequence (165 aa):
MCKEAGSHVYKQVYVNGFMHGNEITSEEAKRYMTSYGYKYVEGVEVRYYRLNKIEALYRYSLDKNGEIIREAISEPISKFVYRWESNKYITPYIYRSRIEVADIKTGELLGVDQSFATRGGIIMSWLTKNFFGDDVGSAQSCRGMDRSNILMSTLLPETTLEVEK